Protein AF-B4R4K1-F1 (afdb_monomer_lite)

pLDDT: mean 70.31, std 12.17, range [36.81, 89.88]

Foldseek 3Di:
DWDADPVQQKIKDDDPPDPDIDIDRDDDPPDPPVPPDDPVRCVVVVVVVVVVVVVVVVVVVVVVVPPD

Organism: Drosophila simulans (NCBI:txid7240)

Structure (mmCIF, N/CA/C/O backbone):
data_AF-B4R4K1-F1
#
_entry.id   AF-B4R4K1-F1
#
loop_
_atom_site.group_PDB
_atom_site.id
_atom_site.type_symbol
_atom_site.label_atom_id
_atom_site.label_alt_id
_atom_site.label_comp_id
_atom_site.label_asym_id
_atom_site.label_entity_id
_atom_site.label_seq_id
_atom_site.pdbx_PDB_ins_code
_atom_site.Cartn_x
_atom_site.Cartn_y
_atom_site.Cartn_z
_atom_site.occupancy
_atom_site.B_iso_or_equiv
_atom_site.auth_seq_id
_atom_site.auth_comp_id
_atom_site.auth_asym_id
_atom_site.auth_atom_id
_atom_site.pdbx_PDB_model_num
ATOM 1 N N . MET A 1 1 ? -10.655 -2.453 6.921 1.00 82.69 1 MET A N 1
ATOM 2 C CA . MET A 1 1 ? -10.612 -2.587 5.444 1.00 82.69 1 MET A CA 1
ATOM 3 C C . MET A 1 1 ? -9.462 -1.740 4.908 1.00 82.69 1 MET A C 1
ATOM 5 O O . MET A 1 1 ? -9.336 -0.603 5.350 1.00 82.69 1 MET A O 1
ATOM 9 N N . LEU A 1 2 ? -8.622 -2.292 4.025 1.00 82.88 2 LEU A N 1
ATOM 10 C CA . LEU A 1 2 ? -7.534 -1.577 3.341 1.00 82.88 2 LEU A CA 1
ATOM 11 C C . LEU A 1 2 ? -7.913 -1.416 1.866 1.00 82.88 2 LEU A C 1
ATOM 13 O O . LEU A 1 2 ? -8.282 -2.403 1.234 1.00 82.88 2 LEU A O 1
ATOM 17 N N . ALA A 1 3 ? -7.820 -0.200 1.333 1.00 82.88 3 ALA A N 1
ATOM 18 C CA . ALA A 1 3 ? -8.002 0.066 -0.092 1.00 82.88 3 ALA A CA 1
ATOM 19 C C . ALA A 1 3 ? -6.848 0.919 -0.626 1.00 82.88 3 ALA A C 1
ATOM 21 O O . ALA A 1 3 ? -6.414 1.863 0.035 1.00 82.88 3 ALA A O 1
ATOM 22 N N . VAL A 1 4 ? -6.367 0.582 -1.822 1.00 82.94 4 VAL A N 1
ATOM 23 C CA . VAL A 1 4 ? -5.236 1.241 -2.484 1.00 82.94 4 VAL A CA 1
ATOM 24 C C . VAL A 1 4 ? -5.692 1.768 -3.840 1.00 82.94 4 VAL A C 1
ATOM 26 O O . VAL A 1 4 ? -6.306 1.044 -4.621 1.00 82.94 4 VAL A O 1
ATOM 29 N N . LEU A 1 5 ? -5.383 3.030 -4.118 1.00 79.75 5 LEU A N 1
ATOM 30 C CA . LEU A 1 5 ? -5.613 3.702 -5.388 1.00 79.75 5 LEU A CA 1
ATOM 31 C C . LEU A 1 5 ? -4.265 3.954 -6.070 1.00 79.75 5 LEU A C 1
ATOM 33 O O . LEU A 1 5 ? -3.620 4.980 -5.849 1.00 79.75 5 LEU A O 1
ATOM 37 N N . GLY A 1 6 ? -3.855 3.009 -6.918 1.00 71.75 6 GLY A N 1
ATOM 38 C CA . GLY A 1 6 ? -2.554 3.044 -7.594 1.00 71.75 6 GLY A CA 1
ATOM 39 C C . GLY A 1 6 ? -2.367 4.246 -8.525 1.00 71.75 6 GLY A C 1
ATOM 40 O O . GLY A 1 6 ? -1.291 4.830 -8.549 1.00 71.75 6 GLY A O 1
ATOM 41 N N . SER A 1 7 ? -3.424 4.698 -9.211 1.00 78.19 7 SER A N 1
ATOM 42 C CA . SER A 1 7 ? -3.349 5.838 -10.146 1.00 78.19 7 SER A CA 1
ATOM 43 C C . SER A 1 7 ? -3.053 7.182 -9.480 1.00 78.19 7 SER A C 1
ATOM 45 O O . SER A 1 7 ? -2.669 8.129 -10.159 1.00 78.19 7 SER A O 1
ATOM 47 N N . ARG A 1 8 ? -3.242 7.279 -8.160 1.00 79.00 8 ARG A N 1
ATOM 48 C CA . ARG A 1 8 ? -2.930 8.479 -7.375 1.00 79.00 8 ARG A CA 1
ATOM 49 C C . ARG A 1 8 ? -1.912 8.221 -6.271 1.00 79.00 8 ARG A C 1
ATOM 51 O O . ARG A 1 8 ? -1.683 9.117 -5.475 1.00 79.00 8 ARG A O 1
ATOM 58 N N . LYS A 1 9 ? -1.336 7.014 -6.209 1.00 84.88 9 LYS A N 1
ATOM 59 C CA . LYS A 1 9 ? -0.446 6.578 -5.127 1.00 84.88 9 LYS A CA 1
ATOM 60 C C . LYS A 1 9 ? -1.055 6.856 -3.736 1.00 84.88 9 LYS A C 1
ATOM 62 O O . LYS A 1 9 ? -0.419 7.436 -2.871 1.00 84.88 9 LYS A O 1
ATOM 67 N N . VAL A 1 10 ? -2.318 6.481 -3.512 1.00 84.69 10 VAL A N 1
ATOM 68 C CA . VAL A 1 10 ? -3.014 6.702 -2.225 1.00 84.69 10 VAL A CA 1
ATOM 69 C C . VAL A 1 10 ? -3.411 5.372 -1.596 1.00 84.69 10 VAL A C 1
ATOM 71 O O . VAL A 1 10 ? -3.964 4.510 -2.274 1.00 84.69 10 VAL A O 1
ATOM 74 N N . ALA A 1 11 ? -3.218 5.221 -0.288 1.00 85.31 11 ALA A N 1
ATOM 75 C CA . ALA A 1 11 ? -3.772 4.122 0.498 1.00 85.31 11 ALA A CA 1
ATOM 76 C C . ALA A 1 11 ? -4.739 4.644 1.565 1.00 85.31 11 ALA A C 1
ATOM 78 O O . ALA A 1 11 ? -4.554 5.716 2.135 1.00 85.31 11 ALA A O 1
ATOM 79 N N . THR A 1 12 ? -5.783 3.876 1.863 1.00 87.94 12 THR A N 1
ATOM 80 C CA . THR A 1 12 ? -6.776 4.218 2.887 1.00 87.94 12 THR A CA 1
ATOM 81 C C . THR A 1 12 ? -7.017 3.046 3.823 1.00 87.94 12 THR A C 1
ATOM 83 O O . THR A 1 12 ? -7.146 1.897 3.393 1.00 87.94 12 THR A O 1
ATOM 86 N N . VAL A 1 13 ? -7.097 3.342 5.119 1.00 87.19 13 VAL A N 1
ATOM 87 C CA . VAL A 1 13 ? -7.420 2.371 6.166 1.00 87.19 13 VAL A CA 1
ATOM 88 C C . VAL A 1 13 ? -8.717 2.800 6.838 1.00 87.19 13 VAL A C 1
ATOM 90 O O . VAL A 1 13 ? -8.785 3.855 7.473 1.00 87.19 13 VAL A O 1
ATOM 93 N N . LEU A 1 14 ? -9.746 1.963 6.708 1.00 87.69 14 LEU A N 1
ATOM 94 C CA . LEU A 1 14 ? -10.996 2.090 7.451 1.00 87.69 14 LEU A CA 1
ATOM 95 C C . LEU A 1 14 ? -10.952 1.164 8.668 1.00 87.69 14 LEU A C 1
ATOM 97 O O . LEU A 1 14 ? -10.784 -0.056 8.522 1.00 87.69 14 LEU A O 1
ATOM 101 N N . PHE A 1 15 ? -11.120 1.752 9.851 1.00 82.31 15 PHE A N 1
ATOM 102 C CA . PHE A 1 15 ? -11.168 1.025 11.116 1.00 82.31 15 PHE A CA 1
ATOM 103 C C . PHE A 1 15 ? -12.565 0.462 11.331 1.00 82.31 15 PHE A C 1
ATOM 105 O O . PHE A 1 15 ? -13.547 1.197 11.290 1.00 82.31 15 PHE A O 1
ATOM 112 N N . ASP A 1 16 ? -12.656 -0.841 11.572 1.00 82.00 16 ASP A N 1
ATOM 113 C CA . ASP A 1 16 ? -13.952 -1.471 11.790 1.00 82.00 16 ASP A CA 1
ATOM 114 C C . AS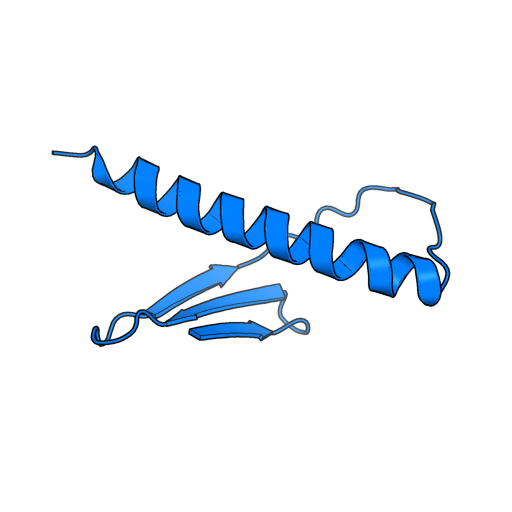P A 1 16 ? -14.580 -1.006 13.115 1.00 82.00 16 ASP A C 1
ATOM 116 O O . ASP A 1 16 ? -13.879 -0.714 14.090 1.00 82.00 16 ASP A O 1
ATOM 120 N N . GLY A 1 17 ? -15.903 -0.853 13.130 1.00 75.81 17 GLY A N 1
ATOM 121 C CA . GLY A 1 17 ? -16.660 -0.356 14.286 1.00 75.81 17 GLY A CA 1
ATOM 122 C C . GLY A 1 17 ? -16.398 1.107 14.681 1.00 75.81 17 GLY A C 1
ATOM 123 O O . GLY A 1 17 ? -17.015 1.604 15.623 1.00 75.81 17 GLY A O 1
ATOM 124 N N . LYS A 1 18 ? -15.524 1.834 13.974 1.00 69.75 18 LYS A N 1
ATOM 125 C CA . LYS A 1 18 ? -15.273 3.267 14.183 1.00 69.75 18 LYS A CA 1
ATOM 126 C C . LYS A 1 18 ? -15.542 3.996 12.870 1.00 69.75 18 LYS A C 1
ATOM 128 O O . LYS A 1 18 ? -15.017 3.616 11.833 1.00 69.75 18 LYS A O 1
ATOM 133 N N . ARG A 1 19 ? -16.304 5.097 12.883 1.00 83.94 19 ARG A N 1
ATOM 134 C CA . ARG A 1 19 ? -16.440 5.998 11.713 1.00 83.94 19 ARG A CA 1
ATOM 135 C C . ARG A 1 19 ? -15.155 6.817 11.496 1.00 83.94 19 ARG A C 1
ATOM 137 O O . ARG A 1 19 ? -15.197 8.038 11.398 1.00 83.94 19 ARG A O 1
ATOM 144 N N . LYS A 1 20 ? -13.999 6.149 11.508 1.00 84.62 20 LYS A N 1
ATOM 145 C CA . LYS A 1 20 ? -12.665 6.732 11.394 1.00 84.62 20 LYS A CA 1
ATOM 146 C C . LYS A 1 20 ? -11.966 6.108 10.193 1.00 84.62 20 LYS A C 1
ATOM 148 O O . LYS A 1 20 ? -11.826 4.889 10.114 1.00 84.62 20 LYS A O 1
ATOM 153 N N . MET A 1 21 ? -11.504 6.966 9.293 1.00 89.88 21 MET A N 1
ATOM 154 C CA . MET A 1 21 ? -10.706 6.612 8.126 1.00 89.88 21 MET A CA 1
ATOM 155 C C . MET A 1 21 ? -9.414 7.422 8.159 1.00 89.88 21 MET A C 1
ATOM 157 O O . MET A 1 21 ? -9.441 8.599 8.517 1.00 89.88 21 MET A O 1
ATOM 161 N N . ILE A 1 22 ? -8.298 6.793 7.801 1.00 85.75 22 ILE A N 1
ATOM 162 C CA . ILE A 1 22 ? -7.010 7.469 7.623 1.00 85.75 22 ILE A CA 1
ATOM 163 C C . ILE A 1 22 ? -6.574 7.282 6.171 1.00 85.75 22 ILE A C 1
ATOM 165 O O . ILE A 1 22 ? -6.684 6.181 5.627 1.00 85.75 22 ILE A O 1
ATOM 169 N N . ILE A 1 23 ? -6.119 8.373 5.559 1.00 89.06 23 ILE A N 1
ATOM 170 C CA . ILE A 1 23 ? -5.630 8.433 4.182 1.00 89.06 23 ILE A CA 1
ATOM 171 C C . ILE A 1 23 ? -4.119 8.652 4.234 1.00 89.06 23 ILE A C 1
ATOM 173 O O . ILE A 1 23 ? -3.648 9.498 4.991 1.00 89.06 23 ILE A O 1
ATOM 177 N N . PHE A 1 24 ? -3.386 7.897 3.426 1.00 83.25 24 PHE A N 1
ATOM 178 C CA . PHE A 1 24 ? -1.945 8.001 3.258 1.00 83.25 24 PHE A CA 1
ATOM 179 C C . PHE A 1 24 ? -1.641 8.308 1.797 1.00 83.25 24 PHE A C 1
ATOM 181 O O . PHE A 1 24 ? -2.054 7.564 0.905 1.00 83.25 24 PHE A O 1
ATOM 188 N N . GLU A 1 25 ? -0.915 9.393 1.567 1.00 86.75 25 GLU A N 1
ATOM 189 C CA . GLU A 1 25 ? -0.257 9.644 0.291 1.00 86.75 25 GLU A CA 1
ATOM 190 C C . GLU A 1 25 ? 1.051 8.846 0.269 1.00 86.75 25 GLU A C 1
ATOM 192 O O . GLU A 1 25 ? 1.807 8.852 1.243 1.00 86.75 25 GLU A O 1
ATOM 197 N N . MET A 1 26 ? 1.254 8.071 -0.792 1.00 79.75 26 MET A N 1
ATOM 198 C CA . MET A 1 26 ? 2.393 7.178 -0.954 1.00 79.75 26 MET A CA 1
ATOM 199 C C . MET A 1 26 ? 3.366 7.797 -1.948 1.00 79.75 26 MET A C 1
ATOM 201 O O . MET A 1 26 ? 3.058 7.963 -3.127 1.00 79.75 26 MET A O 1
ATOM 205 N N . GLU A 1 27 ? 4.566 8.092 -1.479 1.00 71.00 27 GLU A N 1
ATOM 206 C CA . GLU A 1 27 ? 5.692 8.361 -2.357 1.00 71.00 27 GLU A CA 1
ATOM 207 C C . GLU A 1 27 ? 6.257 7.006 -2.802 1.00 71.00 27 GLU A C 1
ATOM 209 O O . GLU A 1 27 ? 6.483 6.115 -1.981 1.00 71.00 27 GLU A O 1
ATOM 214 N N . ILE A 1 28 ? 6.374 6.805 -4.114 1.00 67.56 28 ILE A N 1
ATOM 215 C CA . ILE A 1 28 ? 7.100 5.658 -4.661 1.00 67.56 28 ILE A CA 1
ATOM 216 C C . ILE A 1 28 ? 8.486 6.210 -4.944 1.00 67.56 28 ILE A C 1
ATOM 218 O O . ILE A 1 28 ? 8.627 6.994 -5.882 1.00 67.56 28 ILE A O 1
ATOM 222 N N . GLU A 1 29 ? 9.450 5.865 -4.096 1.00 66.75 29 GLU A N 1
ATOM 223 C CA . GLU A 1 29 ? 10.859 6.071 -4.403 1.00 66.75 29 GLU A CA 1
ATOM 224 C C . GLU A 1 29 ? 11.176 5.172 -5.601 1.00 66.75 29 GLU A C 1
ATOM 226 O O . GLU A 1 29 ? 11.024 3.951 -5.531 1.00 66.75 29 GLU A O 1
ATOM 231 N N . GLU A 1 30 ? 11.517 5.787 -6.732 1.00 59.56 30 GLU A N 1
ATOM 232 C CA . GLU A 1 30 ? 12.147 5.086 -7.845 1.00 59.56 30 GLU A CA 1
ATOM 233 C C . GLU A 1 30 ? 13.566 4.747 -7.377 1.00 59.56 30 GLU A C 1
ATOM 235 O O . GLU A 1 30 ? 14.508 5.498 -7.612 1.00 59.56 30 GLU A O 1
ATOM 240 N N . GLU A 1 31 ? 13.724 3.657 -6.621 1.00 59.31 31 GLU A N 1
ATOM 241 C CA . GLU A 1 31 ? 15.019 2.986 -6.624 1.00 59.31 31 GLU A CA 1
ATOM 242 C C . GLU A 1 31 ? 15.251 2.544 -8.074 1.00 59.31 31 GLU A C 1
ATOM 244 O O . GLU A 1 31 ? 14.384 1.892 -8.663 1.00 59.31 31 GLU A O 1
ATOM 249 N N . GLU A 1 32 ? 16.393 2.929 -8.655 1.00 56.62 32 GLU A N 1
ATOM 250 C CA . GLU A 1 32 ? 16.958 2.319 -9.868 1.00 56.62 32 GLU A CA 1
ATOM 251 C C . GLU A 1 32 ? 17.289 0.845 -9.564 1.00 56.62 32 GLU A C 1
ATOM 253 O O . GLU A 1 32 ? 18.443 0.426 -9.544 1.00 56.62 32 GLU A O 1
ATOM 258 N N . ASP A 1 33 ? 16.285 0.043 -9.223 1.00 60.00 33 ASP A N 1
ATOM 259 C CA . ASP A 1 33 ? 16.406 -1.398 -9.254 1.00 60.00 33 ASP A CA 1
ATOM 260 C C . ASP A 1 33 ? 16.087 -1.800 -10.694 1.00 60.00 33 ASP A C 1
ATOM 262 O O . ASP A 1 33 ? 14.938 -2.056 -11.053 1.00 60.00 33 ASP A O 1
ATOM 266 N N . ASP A 1 34 ? 17.127 -1.8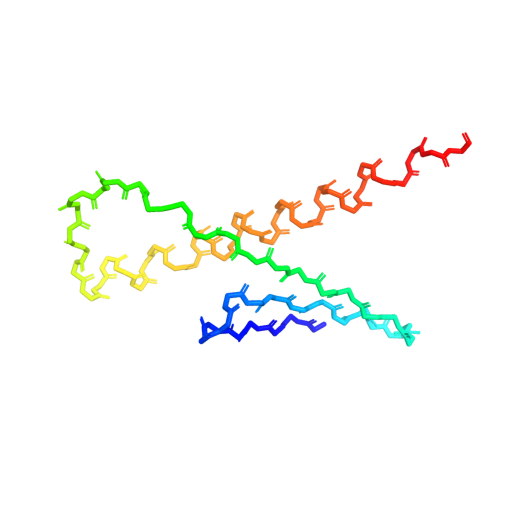21 -11.534 1.00 55.88 34 ASP A N 1
ATOM 267 C CA . ASP A 1 34 ? 17.105 -2.300 -12.929 1.00 55.88 34 ASP A CA 1
ATOM 268 C C . ASP A 1 34 ? 16.669 -3.780 -13.053 1.00 55.88 34 ASP A C 1
ATOM 270 O O . ASP A 1 34 ? 16.713 -4.386 -14.128 1.00 55.88 34 ASP A O 1
ATOM 274 N N . THR A 1 35 ? 16.251 -4.401 -11.949 1.00 65.19 35 THR A N 1
ATOM 275 C CA . THR A 1 35 ? 15.692 -5.742 -11.905 1.00 65.19 35 THR A CA 1
ATOM 276 C C . THR A 1 35 ? 14.276 -5.736 -12.490 1.00 65.19 35 THR A C 1
ATOM 278 O O . THR A 1 35 ? 13.274 -5.632 -11.779 1.00 65.19 35 THR A O 1
ATOM 281 N N . GLU A 1 36 ? 14.170 -5.900 -13.811 1.00 62.34 36 GLU A N 1
ATOM 282 C CA . GLU A 1 36 ? 12.907 -6.272 -14.453 1.00 62.34 36 GLU A CA 1
ATOM 283 C C . GLU A 1 36 ? 12.433 -7.627 -13.901 1.00 62.34 36 GLU A C 1
ATOM 285 O O . GLU A 1 36 ? 12.947 -8.687 -14.260 1.00 62.34 36 GLU A O 1
ATOM 290 N N . LEU A 1 37 ? 11.444 -7.608 -13.005 1.00 64.38 37 LEU A N 1
ATOM 291 C CA . LEU A 1 37 ? 10.844 -8.831 -12.478 1.00 64.38 37 LEU A CA 1
ATOM 292 C C . LEU A 1 37 ? 9.985 -9.497 -13.556 1.00 64.38 37 LEU A C 1
ATOM 294 O O . LEU A 1 37 ? 9.086 -8.876 -14.136 1.00 64.38 37 LEU A O 1
ATOM 298 N N . SER A 1 38 ? 10.182 -10.797 -13.773 1.00 68.50 38 SER A N 1
ATOM 299 C CA . SER A 1 38 ? 9.237 -11.580 -14.566 1.00 68.50 38 SER A CA 1
ATOM 300 C C . SER A 1 38 ? 7.855 -11.604 -13.890 1.00 68.50 38 SER A C 1
ATOM 302 O O . SER A 1 38 ? 7.725 -11.430 -12.678 1.00 68.50 38 SER A O 1
ATOM 304 N N . HIS A 1 39 ? 6.787 -11.856 -14.658 1.00 61.06 39 HIS A N 1
ATOM 305 C CA . HIS A 1 39 ? 5.412 -11.900 -14.125 1.00 61.06 39 HIS A CA 1
ATOM 306 C C . HIS A 1 39 ? 5.254 -12.831 -12.908 1.00 61.06 39 HIS A C 1
ATOM 308 O O . HIS A 1 39 ? 4.444 -12.557 -12.023 1.00 61.06 39 HIS A O 1
ATOM 314 N N . LEU A 1 40 ? 6.016 -13.928 -12.863 1.00 67.25 40 LEU A N 1
ATOM 315 C CA . LEU A 1 40 ? 5.982 -14.880 -11.755 1.00 67.25 40 LEU A CA 1
ATOM 316 C C . LEU A 1 40 ? 6.655 -14.300 -10.502 1.00 67.25 40 LEU A C 1
ATOM 318 O O . LEU A 1 40 ? 6.089 -14.348 -9.413 1.00 67.25 40 LEU A O 1
ATOM 322 N N . GLU A 1 41 ? 7.827 -13.690 -10.675 1.00 64.94 41 GLU A N 1
ATOM 323 C CA . GLU A 1 41 ? 8.585 -13.059 -9.592 1.00 64.94 41 GLU A CA 1
ATOM 324 C C . GLU A 1 41 ? 7.843 -11.847 -9.021 1.00 64.94 41 GLU A C 1
ATOM 326 O O . GLU A 1 41 ? 7.823 -11.650 -7.806 1.00 64.94 41 GLU A O 1
ATOM 331 N N . PHE A 1 42 ? 7.135 -11.089 -9.864 1.00 67.50 42 PHE A N 1
ATOM 332 C CA . PHE A 1 42 ? 6.262 -10.003 -9.426 1.00 67.50 42 PHE A CA 1
ATOM 333 C C . PHE A 1 42 ? 5.133 -10.510 -8.514 1.00 67.50 42 PHE A C 1
ATOM 335 O O . PHE A 1 42 ? 4.875 -9.931 -7.457 1.00 67.50 42 PHE A O 1
ATOM 342 N N . LEU A 1 43 ? 4.484 -11.623 -8.872 1.00 59.69 43 LEU A N 1
ATOM 343 C CA . LEU A 1 43 ? 3.406 -12.212 -8.070 1.00 59.69 43 LEU A CA 1
ATOM 344 C C . LEU A 1 43 ? 3.892 -12.776 -6.727 1.00 59.69 43 LEU A C 1
ATOM 346 O O . LEU A 1 43 ? 3.127 -12.771 -5.763 1.00 59.69 43 LEU A O 1
ATOM 350 N N . GLU A 1 44 ? 5.147 -13.214 -6.625 1.00 73.12 44 GLU A N 1
ATOM 351 C CA . GLU A 1 44 ? 5.760 -13.627 -5.354 1.00 73.12 44 GLU A CA 1
ATOM 352 C C . GLU A 1 44 ? 6.281 -12.443 -4.520 1.00 73.12 44 GLU A C 1
ATOM 354 O O . GLU A 1 44 ? 6.331 -12.506 -3.284 1.00 73.12 44 GLU A O 1
ATOM 359 N N . PHE A 1 45 ? 6.649 -11.347 -5.181 1.00 71.50 45 PHE A N 1
ATOM 360 C CA . PHE A 1 45 ? 7.142 -10.119 -4.565 1.00 71.50 45 PHE A CA 1
ATOM 361 C C . PHE A 1 45 ? 6.016 -9.280 -3.946 1.00 71.50 45 PHE A C 1
ATOM 363 O O . PHE A 1 45 ? 6.128 -8.830 -2.801 1.00 71.50 45 PHE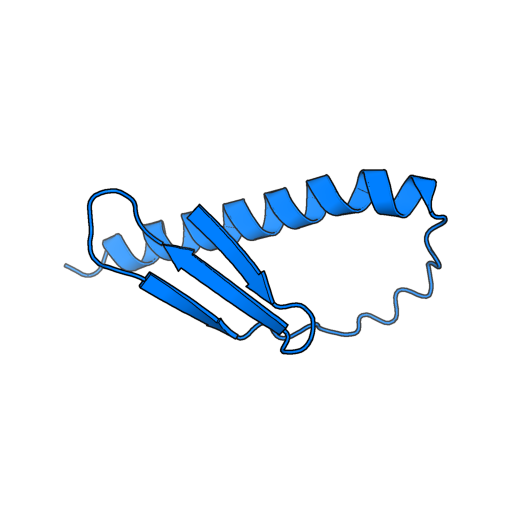 A O 1
ATOM 370 N N . VAL A 1 46 ? 4.895 -9.125 -4.654 1.00 69.12 46 VAL A N 1
ATOM 371 C CA . VAL A 1 46 ? 3.749 -8.301 -4.233 1.00 69.12 46 VAL A CA 1
ATOM 372 C C . VAL A 1 46 ? 3.233 -8.654 -2.825 1.00 69.12 46 VAL A C 1
ATOM 374 O O . VAL A 1 46 ? 3.081 -7.737 -2.013 1.00 69.12 46 VAL A O 1
ATOM 377 N N . PRO A 1 47 ? 3.028 -9.933 -2.449 1.00 74.81 47 PRO A N 1
ATOM 378 C CA . PRO A 1 47 ? 2.618 -10.300 -1.094 1.00 74.81 47 PRO A CA 1
ATOM 379 C C . PRO A 1 47 ? 3.613 -9.852 -0.016 1.00 74.81 47 PRO A C 1
ATOM 381 O O . PRO A 1 47 ? 3.197 -9.402 1.053 1.00 74.81 47 PRO A O 1
ATOM 384 N N . LYS A 1 48 ? 4.923 -9.929 -0.293 1.00 70.12 48 LYS A N 1
ATOM 385 C CA . LYS A 1 48 ? 5.981 -9.509 0.643 1.00 70.12 48 LYS A CA 1
ATOM 386 C C . LYS A 1 48 ? 5.978 -7.992 0.837 1.00 70.12 48 LYS A C 1
ATOM 388 O O . LYS A 1 48 ? 6.082 -7.527 1.973 1.00 70.12 48 LYS A O 1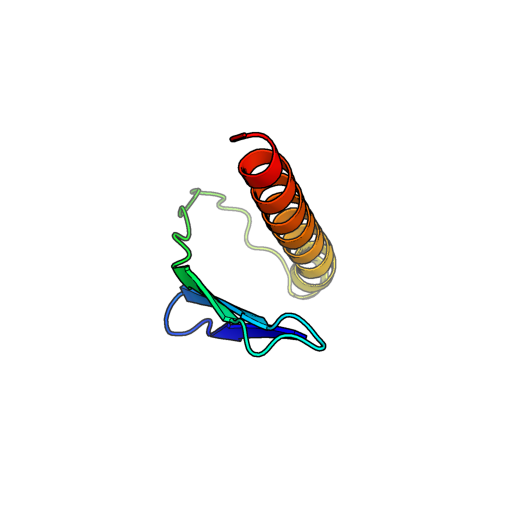
ATOM 393 N N . VAL A 1 49 ? 5.797 -7.223 -0.238 1.00 69.31 49 VAL A N 1
ATOM 394 C CA . VAL A 1 49 ? 5.684 -5.756 -0.173 1.00 69.31 49 VAL A CA 1
ATOM 395 C C . VAL A 1 49 ? 4.420 -5.334 0.567 1.00 69.31 49 VAL A C 1
ATOM 397 O O . VAL A 1 49 ? 4.500 -4.525 1.491 1.00 69.31 49 VAL A O 1
ATOM 400 N N . ILE A 1 50 ? 3.267 -5.925 0.240 1.00 73.00 50 ILE A N 1
ATOM 401 C CA . ILE A 1 50 ? 1.996 -5.646 0.927 1.00 73.00 50 ILE A CA 1
ATOM 402 C C . ILE A 1 50 ? 2.120 -5.948 2.426 1.00 73.00 50 ILE A C 1
ATOM 404 O O . ILE A 1 50 ? 1.700 -5.134 3.250 1.00 73.00 50 ILE A O 1
ATOM 408 N N . ALA A 1 51 ? 2.747 -7.068 2.800 1.00 68.12 51 ALA A N 1
ATOM 409 C CA . ALA A 1 51 ? 2.993 -7.410 4.198 1.00 68.12 51 ALA A CA 1
ATOM 410 C C . ALA A 1 51 ? 3.913 -6.390 4.893 1.00 68.12 51 ALA A C 1
ATOM 412 O O . ALA A 1 51 ? 3.620 -5.958 6.010 1.00 68.12 51 ALA A O 1
ATOM 413 N N . LYS A 1 52 ? 4.992 -5.949 4.235 1.00 68.06 52 LYS A N 1
ATOM 414 C CA . LYS A 1 52 ? 5.918 -4.937 4.771 1.00 68.06 52 LYS A CA 1
ATOM 415 C C . LYS A 1 52 ? 5.222 -3.589 4.981 1.00 68.06 52 LYS A C 1
ATOM 417 O O . LYS A 1 52 ? 5.375 -2.987 6.045 1.00 68.06 52 LYS A O 1
ATOM 422 N N . VAL A 1 53 ? 4.402 -3.153 4.023 1.00 67.94 53 VAL A N 1
ATOM 423 C CA . VAL A 1 53 ? 3.579 -1.937 4.134 1.00 67.94 53 VAL A CA 1
ATOM 424 C C . VAL A 1 53 ? 2.568 -2.069 5.275 1.00 67.94 53 VAL A C 1
ATOM 426 O O . VAL A 1 53 ? 2.468 -1.168 6.106 1.00 67.94 53 VAL A O 1
ATOM 429 N N . ALA A 1 54 ? 1.878 -3.207 5.393 1.00 64.69 54 ALA A N 1
ATOM 430 C CA . ALA A 1 54 ? 0.942 -3.454 6.489 1.00 64.69 54 ALA A CA 1
ATOM 431 C C . ALA A 1 54 ? 1.632 -3.402 7.866 1.00 64.69 54 ALA A C 1
ATOM 433 O O . ALA A 1 54 ? 1.123 -2.758 8.783 1.00 64.69 54 ALA A O 1
ATOM 434 N N . ILE A 1 55 ? 2.819 -4.003 8.008 1.00 71.38 55 ILE A N 1
ATOM 435 C CA . ILE A 1 55 ? 3.609 -3.959 9.248 1.00 71.38 55 ILE A CA 1
ATOM 436 C C . ILE A 1 55 ? 4.042 -2.526 9.575 1.00 71.38 55 ILE A C 1
ATOM 438 O O . ILE A 1 55 ? 3.931 -2.114 10.731 1.00 71.38 55 ILE A O 1
ATOM 442 N N . MET A 1 56 ? 4.514 -1.753 8.591 1.00 68.31 56 MET A N 1
ATOM 443 C CA . MET A 1 56 ? 4.891 -0.350 8.804 1.00 68.31 56 MET A CA 1
ATOM 444 C C . MET A 1 56 ? 3.696 0.497 9.253 1.00 68.31 56 MET A C 1
ATOM 446 O O . MET A 1 56 ? 3.819 1.258 10.212 1.00 68.31 56 MET A O 1
ATOM 450 N N . LEU A 1 57 ? 2.528 0.319 8.631 1.00 61.78 57 LEU A N 1
ATOM 451 C CA . LEU A 1 57 ? 1.300 1.023 9.011 1.00 61.78 57 LEU A CA 1
ATOM 452 C C . LEU A 1 57 ? 0.822 0.647 10.421 1.00 61.78 57 LEU A C 1
ATOM 454 O O . LEU A 1 57 ? 0.367 1.515 11.169 1.00 61.78 57 LEU A O 1
ATOM 458 N N . VAL A 1 58 ? 0.945 -0.623 10.817 1.00 67.31 58 VAL A N 1
ATOM 459 C CA . VAL A 1 58 ? 0.616 -1.072 12.180 1.00 67.31 58 VAL A CA 1
ATOM 460 C C . VAL A 1 58 ? 1.601 -0.494 13.199 1.00 67.31 58 VAL A C 1
ATOM 462 O O . VAL A 1 58 ? 1.168 0.093 14.188 1.00 67.31 58 VAL A O 1
ATOM 465 N N . LYS A 1 59 ? 2.914 -0.584 12.947 1.00 64.25 59 LYS A N 1
ATOM 466 C CA . LYS A 1 59 ? 3.947 -0.067 13.862 1.00 64.25 59 LYS A CA 1
ATOM 467 C C . LYS A 1 59 ? 3.852 1.442 14.069 1.00 64.25 59 LYS A C 1
ATOM 469 O O . LYS A 1 59 ? 3.999 1.899 15.199 1.00 64.25 59 LYS A O 1
ATOM 474 N N . ARG A 1 60 ? 3.580 2.209 13.010 1.00 57.81 60 ARG A N 1
ATOM 475 C CA . ARG A 1 60 ? 3.432 3.670 13.093 1.00 57.81 60 ARG A CA 1
ATOM 476 C C . ARG A 1 60 ? 2.232 4.061 13.965 1.00 57.81 60 ARG A C 1
ATOM 478 O O . ARG A 1 60 ? 2.384 4.867 14.870 1.00 57.81 60 ARG A O 1
ATOM 485 N N . ASN A 1 61 ? 1.098 3.370 13.811 1.00 54.22 61 ASN A N 1
ATOM 486 C CA . ASN A 1 61 ? -0.060 3.5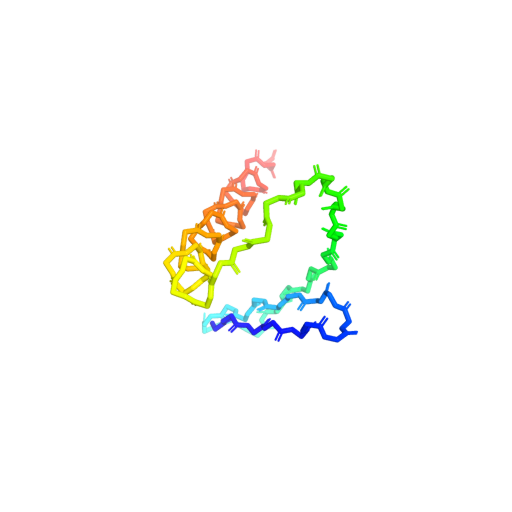57 14.696 1.00 54.22 61 ASN A CA 1
ATOM 487 C C . ASN A 1 61 ? 0.207 3.146 16.158 1.00 54.22 61 ASN A C 1
ATOM 489 O O . ASN A 1 61 ? -0.415 3.698 17.062 1.00 54.22 61 ASN A O 1
ATOM 493 N N . SER A 1 62 ? 1.096 2.179 16.415 1.00 56.97 62 SER A N 1
ATOM 494 C CA . SER A 1 62 ? 1.502 1.824 17.784 1.00 56.97 62 SER A CA 1
ATOM 495 C C . SER A 1 62 ? 2.455 2.847 18.412 1.00 56.97 62 SER A C 1
ATOM 497 O O . SER A 1 62 ? 2.413 3.030 19.625 1.00 56.97 62 SER A O 1
ATOM 499 N N . ALA A 1 63 ? 3.290 3.520 17.616 1.00 55.19 63 ALA A N 1
ATOM 500 C CA . ALA A 1 63 ? 4.202 4.563 18.092 1.00 55.19 63 ALA A CA 1
ATOM 501 C C . ALA A 1 63 ? 3.463 5.865 18.456 1.00 55.19 63 ALA A C 1
ATOM 503 O O . ALA A 1 63 ? 3.785 6.490 19.464 1.00 55.19 63 ALA A O 1
ATOM 504 N N . ASP A 1 64 ? 2.408 6.210 17.712 1.00 53.34 64 ASP A N 1
ATOM 505 C CA . ASP A 1 64 ? 1.559 7.380 17.990 1.00 53.34 64 ASP A CA 1
ATOM 506 C C . ASP A 1 64 ? 0.674 7.210 19.250 1.00 53.34 64 ASP A C 1
ATOM 508 O O . ASP A 1 64 ? 0.005 8.147 19.681 1.00 53.34 64 ASP A O 1
ATOM 512 N N . GLY A 1 65 ? 0.666 6.020 19.868 1.00 46.84 65 GLY A N 1
ATOM 513 C CA . GLY A 1 65 ? -0.092 5.698 21.085 1.00 46.84 65 GLY A CA 1
ATOM 514 C C . GLY A 1 65 ? 0.642 5.936 22.413 1.00 46.84 65 GLY A C 1
ATOM 515 O O . GLY A 1 65 ? 0.090 5.599 23.457 1.00 46.84 65 GLY A O 1
ATOM 516 N N . LEU A 1 66 ? 1.866 6.481 22.396 1.00 46.69 66 LEU A N 1
ATOM 517 C CA . LEU A 1 66 ? 2.675 6.755 23.599 1.00 46.69 66 LEU A CA 1
ATOM 518 C C . LEU A 1 66 ? 2.808 8.250 23.950 1.00 46.69 66 LEU A C 1
ATOM 520 O O . LEU A 1 66 ? 3.529 8.592 24.883 1.00 46.69 66 LEU A O 1
ATOM 524 N N . GLY A 1 67 ? 2.097 9.138 23.252 1.00 42.28 67 GLY A N 1
ATOM 525 C CA . GLY A 1 67 ? 1.973 10.548 23.633 1.00 42.28 67 GLY A CA 1
ATOM 526 C C . GLY A 1 67 ? 0.834 10.762 24.630 1.00 42.28 67 GLY A C 1
ATOM 527 O O . GLY A 1 67 ? -0.243 11.202 24.228 1.00 42.28 67 GLY A O 1
ATOM 528 N N . GLY A 1 68 ? 1.061 10.386 25.891 1.00 36.81 68 GLY A N 1
ATOM 529 C CA . GLY A 1 68 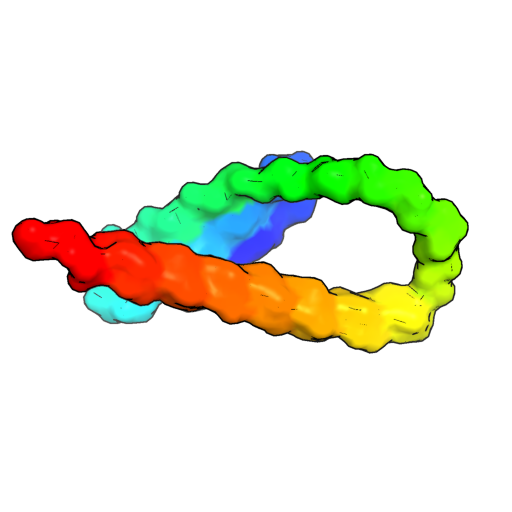? 0.269 10.825 27.047 1.00 36.81 68 GLY A CA 1
ATOM 530 C C . GLY A 1 68 ? 0.828 12.105 27.650 1.00 36.81 68 GLY A C 1
ATOM 531 O O . GLY A 1 68 ? 2.060 12.299 27.553 1.00 36.81 68 GLY A O 1
#

Sequence (68 aa):
MLAVLGSRKVATVLFDGKRKMIIFEMEIEEEEDDTELSHLEFLEFVPKVIAKVAIMLVKRNSADGLGG

Radius of gyration: 14.87 Å; chains: 1; bounding box: 34×26×42 Å

Secondary structure (DSSP, 8-state):
-EEEEGGGTEEEEEPTTSS-EEEEE-------------HHHHHHHHHHHHHHHHHHHHHHHHHTT---